Protein AF-A0A2T0SKN4-F1 (afdb_monomer_lite)

Structure (mmCIF, N/CA/C/O backbone):
data_AF-A0A2T0SKN4-F1
#
_entry.id   AF-A0A2T0SKN4-F1
#
loop_
_atom_site.group_PDB
_atom_site.id
_atom_site.type_symbol
_atom_site.label_atom_id
_atom_site.label_alt_id
_atom_site.label_comp_id
_atom_site.label_asym_id
_atom_site.label_entity_id
_atom_site.label_seq_id
_atom_site.pdbx_PDB_ins_code
_atom_site.Cartn_x
_atom_site.Cartn_y
_atom_site.Cartn_z
_atom_site.occupancy
_atom_site.B_iso_or_equiv
_atom_site.auth_seq_id
_atom_site.auth_comp_id
_atom_site.auth_asym_id
_atom_site.auth_atom_id
_atom_site.pdbx_PDB_model_num
ATOM 1 N N . MET A 1 1 ? 46.584 31.713 -10.812 1.00 46.12 1 MET A N 1
ATOM 2 C CA . MET A 1 1 ? 45.304 31.469 -11.514 1.00 46.12 1 MET A CA 1
ATOM 3 C C . MET A 1 1 ? 45.625 30.856 -12.867 1.00 46.12 1 MET A C 1
ATOM 5 O O . MET A 1 1 ? 45.974 31.578 -13.793 1.00 46.12 1 MET A O 1
ATOM 9 N N . THR A 1 2 ? 45.645 29.528 -12.953 1.00 47.66 2 THR A N 1
ATOM 10 C CA . THR A 1 2 ? 46.097 28.808 -14.153 1.00 47.66 2 THR A CA 1
ATOM 11 C C . THR A 1 2 ? 44.946 28.735 -15.155 1.00 47.66 2 THR A C 1
ATOM 13 O O . THR A 1 2 ? 43.885 28.210 -14.828 1.00 47.66 2 THR A O 1
ATOM 16 N N . ARG A 1 3 ? 45.121 29.310 -16.353 1.00 55.97 3 ARG A N 1
ATOM 17 C CA . ARG A 1 3 ? 44.140 29.203 -17.445 1.00 55.97 3 ARG A CA 1
ATOM 18 C C . ARG A 1 3 ? 44.198 27.784 -18.015 1.00 55.97 3 ARG A C 1
ATOM 20 O O . ARG A 1 3 ? 45.275 27.343 -18.404 1.00 55.97 3 ARG A O 1
ATOM 27 N N . LEU A 1 4 ? 43.054 27.101 -18.050 1.00 56.31 4 LEU A N 1
ATOM 28 C CA . LEU A 1 4 ? 42.914 25.770 -18.648 1.00 56.31 4 LEU A CA 1
ATOM 29 C C . LEU A 1 4 ? 43.239 25.818 -20.146 1.00 56.31 4 LEU A C 1
ATOM 31 O O . LEU A 1 4 ? 42.892 26.781 -20.839 1.00 56.31 4 LEU A O 1
ATOM 35 N N . SER A 1 5 ? 43.916 24.783 -20.643 1.00 64.56 5 SER A N 1
ATOM 36 C CA . SER A 1 5 ? 44.304 24.686 -22.048 1.00 64.56 5 SER A CA 1
ATOM 37 C C . SER A 1 5 ? 43.081 24.491 -22.967 1.00 64.56 5 SER A C 1
ATOM 39 O O . SER A 1 5 ? 42.038 23.991 -22.534 1.00 64.56 5 SER A O 1
ATOM 41 N N . PRO A 1 6 ? 43.178 24.834 -24.267 1.00 62.91 6 PRO A N 1
ATOM 42 C CA . PRO A 1 6 ? 42.085 24.635 -25.228 1.00 62.91 6 PRO A CA 1
ATOM 43 C C . PRO A 1 6 ? 41.582 23.182 -25.304 1.00 62.91 6 PRO A C 1
ATOM 45 O O . PRO A 1 6 ? 40.395 22.940 -25.520 1.00 62.91 6 PRO A O 1
ATOM 48 N N . THR A 1 7 ? 42.471 22.211 -25.082 1.00 61.41 7 THR A N 1
ATOM 49 C CA . THR A 1 7 ? 42.153 20.775 -25.068 1.00 61.41 7 THR A CA 1
ATOM 50 C C . THR A 1 7 ? 41.359 20.373 -23.824 1.00 61.41 7 THR A C 1
ATOM 52 O O . THR A 1 7 ? 40.437 19.563 -23.918 1.00 61.41 7 THR A O 1
ATOM 55 N N . GLU A 1 8 ? 41.669 20.963 -22.668 1.00 56.84 8 GLU A N 1
ATOM 56 C CA . GLU A 1 8 ? 40.928 20.744 -21.420 1.00 56.84 8 GLU A CA 1
ATOM 57 C C . GLU A 1 8 ? 39.534 21.373 -21.480 1.00 56.84 8 GLU A C 1
ATOM 59 O O . GLU A 1 8 ? 38.568 20.721 -21.099 1.00 56.84 8 GLU A O 1
ATOM 64 N N . ASN A 1 9 ? 39.395 22.566 -22.071 1.00 55.53 9 ASN A N 1
ATOM 65 C CA . ASN A 1 9 ? 38.083 23.175 -22.326 1.00 55.53 9 ASN A CA 1
ATOM 66 C C . ASN A 1 9 ? 37.218 22.328 -23.270 1.00 55.53 9 ASN A C 1
ATOM 68 O O . ASN A 1 9 ? 36.009 22.224 -23.077 1.00 55.53 9 ASN A O 1
ATOM 72 N N . ARG A 1 10 ? 37.823 21.680 -24.274 1.00 57.50 10 ARG A N 1
ATOM 73 C CA . ARG A 1 10 ? 37.095 20.789 -25.188 1.00 57.50 10 ARG A CA 1
ATOM 74 C C . ARG A 1 10 ? 36.632 19.511 -24.488 1.00 57.50 10 ARG A C 1
ATOM 76 O O . ARG A 1 10 ? 35.487 19.121 -24.680 1.00 57.50 10 ARG A O 1
ATOM 83 N N . LYS A 1 11 ? 37.474 18.904 -23.641 1.00 56.69 11 LYS A N 1
ATOM 84 C CA . LYS A 1 11 ? 37.081 17.750 -22.813 1.00 56.69 11 LYS A CA 1
ATOM 85 C C . LYS A 1 11 ? 35.996 18.115 -21.801 1.00 56.69 11 LYS A C 1
ATOM 87 O O . LYS A 1 11 ? 35.035 17.368 -21.685 1.00 56.69 11 LYS A O 1
ATOM 92 N N . LEU A 1 12 ? 36.108 19.260 -21.123 1.00 56.59 12 LEU A N 1
ATOM 93 C CA . LEU A 1 12 ? 35.103 19.730 -20.165 1.00 56.59 12 LEU A CA 1
ATOM 94 C C . LEU A 1 12 ? 33.757 19.999 -20.854 1.00 56.59 12 LEU A C 1
ATOM 96 O O . LEU A 1 12 ? 32.719 19.594 -20.345 1.00 56.59 12 LEU A O 1
ATOM 100 N N . ASN A 1 13 ? 33.775 20.588 -22.056 1.00 57.16 13 ASN A N 1
ATOM 101 C CA . ASN A 1 13 ? 32.568 20.772 -22.860 1.00 57.16 13 ASN A CA 1
ATOM 102 C C . ASN A 1 13 ? 31.959 19.443 -23.305 1.00 57.16 13 ASN A C 1
ATOM 104 O O . ASN A 1 13 ? 30.753 19.299 -23.194 1.00 57.16 13 ASN A O 1
ATOM 108 N N . THR A 1 14 ? 32.754 18.463 -23.747 1.00 54.44 14 THR A N 1
ATOM 109 C CA . THR A 1 14 ? 32.241 17.129 -24.102 1.00 54.44 14 THR A CA 1
ATOM 110 C C . THR A 1 14 ? 31.673 16.391 -22.890 1.00 54.44 14 THR A C 1
ATOM 112 O O . THR A 1 14 ? 30.636 15.757 -23.026 1.00 54.44 14 THR A O 1
ATOM 115 N N . VAL A 1 15 ? 32.294 16.501 -21.710 1.00 54.75 15 VAL A N 1
ATOM 116 C CA . VAL A 1 15 ? 31.781 15.911 -20.459 1.00 54.75 15 VAL A CA 1
ATOM 117 C C . VAL A 1 15 ? 30.476 16.585 -20.028 1.00 54.75 15 VAL A C 1
ATOM 119 O O . VAL A 1 15 ? 29.528 15.884 -19.700 1.00 54.75 15 VAL A O 1
ATOM 122 N N . ASN A 1 16 ? 30.381 17.916 -20.112 1.00 50.56 16 ASN A N 1
ATOM 123 C CA . ASN A 1 16 ? 29.139 18.648 -19.840 1.00 50.56 16 ASN A CA 1
ATOM 124 C C . ASN A 1 16 ? 28.044 18.338 -20.877 1.00 50.56 16 ASN A C 1
ATOM 126 O O . ASN A 1 16 ? 26.873 18.259 -20.522 1.00 50.56 16 ASN A O 1
ATOM 130 N N . GLN A 1 17 ? 28.413 18.104 -22.141 1.00 53.38 17 GLN A N 1
ATOM 131 C CA . GLN A 1 17 ? 27.488 17.644 -23.180 1.00 53.38 17 GLN A CA 1
ATOM 132 C C . GLN A 1 17 ? 27.013 16.209 -22.915 1.00 53.38 17 GLN A C 1
ATOM 134 O O . GLN A 1 17 ? 25.833 15.937 -23.079 1.00 53.38 17 GLN A O 1
ATOM 139 N N . LEU A 1 18 ? 27.894 15.310 -22.457 1.00 48.25 18 LEU A N 1
ATOM 140 C CA . LEU A 1 18 ? 27.533 13.945 -22.053 1.00 48.25 18 LEU A CA 1
ATOM 141 C C . LEU A 1 18 ? 26.625 13.942 -20.811 1.00 48.25 18 LEU A C 1
ATOM 143 O O . LEU A 1 18 ? 25.665 13.182 -20.769 1.00 48.25 18 LEU A O 1
ATOM 147 N N . LEU A 1 19 ? 26.877 14.833 -19.841 1.00 47.09 19 LEU A N 1
ATOM 148 C CA . LEU A 1 19 ? 26.008 15.028 -18.673 1.00 47.09 19 LEU A CA 1
ATOM 149 C C . LEU A 1 19 ? 24.605 15.512 -19.073 1.00 47.09 19 LEU A C 1
ATOM 151 O O . LEU A 1 19 ? 23.631 15.112 -18.449 1.00 47.09 19 LEU A O 1
ATOM 155 N N . MET A 1 20 ? 24.487 16.324 -20.130 1.00 42.00 20 MET A N 1
ATOM 156 C CA . MET A 1 20 ? 23.187 16.753 -20.667 1.00 42.00 20 MET A CA 1
ATOM 157 C C . MET A 1 20 ? 22.498 15.696 -21.545 1.00 42.00 20 MET A C 1
ATOM 159 O O . MET A 1 20 ? 21.297 15.798 -21.775 1.00 42.00 20 MET A O 1
ATOM 163 N N . ILE A 1 21 ? 23.223 14.675 -22.015 1.00 46.25 21 ILE A N 1
ATOM 164 C CA . ILE A 1 21 ? 22.663 13.557 -22.795 1.00 46.25 21 ILE A CA 1
ATOM 165 C C . ILE A 1 21 ? 22.159 12.426 -21.877 1.00 46.25 21 ILE A C 1
ATOM 167 O O . ILE A 1 21 ? 21.250 11.693 -22.258 1.00 46.25 21 ILE A O 1
ATOM 171 N N . ASN A 1 22 ? 22.639 12.336 -20.633 1.00 41.12 22 ASN A N 1
ATOM 172 C CA . ASN A 1 22 ? 22.174 11.333 -19.666 1.00 41.12 22 ASN A CA 1
ATOM 173 C C . ASN A 1 22 ? 20.823 11.650 -18.997 1.00 41.12 22 ASN A C 1
ATOM 175 O O . ASN A 1 22 ? 20.387 10.894 -18.139 1.00 41.12 22 ASN A O 1
ATOM 179 N N . HIS A 1 23 ? 20.110 12.698 -19.419 1.00 45.34 23 HIS A N 1
ATOM 180 C CA . HIS A 1 23 ? 18.703 12.897 -19.037 1.00 45.34 23 HIS A CA 1
ATOM 181 C C . HIS A 1 23 ? 17.712 12.125 -19.927 1.00 45.34 23 HIS A C 1
ATOM 183 O O . HIS A 1 23 ? 16.513 12.372 -19.877 1.00 45.34 23 HIS A O 1
ATOM 189 N N . SER A 1 24 ? 18.200 11.203 -20.760 1.00 48.91 24 SER A N 1
ATOM 190 C CA . SER A 1 24 ? 17.368 10.366 -21.633 1.00 48.91 24 SER A CA 1
ATOM 191 C C . SER A 1 24 ? 17.515 8.879 -21.311 1.00 48.91 24 SER A C 1
ATOM 193 O O . SER A 1 24 ? 17.663 8.080 -22.226 1.00 48.91 24 SER A O 1
ATOM 195 N N . ASN A 1 25 ? 17.489 8.511 -20.028 1.00 40.47 25 ASN A N 1
ATOM 196 C CA . ASN A 1 25 ? 17.270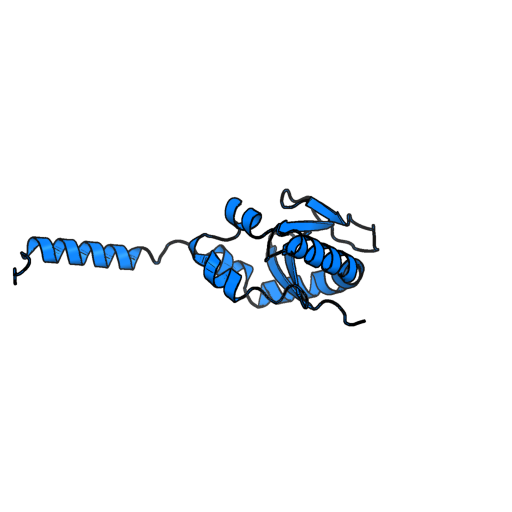 7.130 -19.602 1.00 40.47 25 ASN A CA 1
ATOM 197 C C . ASN A 1 25 ? 16.031 7.077 -18.699 1.00 40.47 25 ASN A C 1
ATOM 199 O O . ASN A 1 25 ? 16.081 7.364 -17.512 1.00 40.47 25 ASN A O 1
ATOM 203 N N . GLU A 1 26 ? 14.907 6.777 -19.345 1.00 43.97 26 GLU A N 1
ATOM 204 C CA . GLU A 1 26 ? 13.856 5.883 -18.856 1.00 43.97 26 GLU A CA 1
ATOM 205 C C . GLU A 1 26 ? 13.344 6.074 -17.419 1.00 43.97 26 GLU A C 1
ATOM 207 O O . GLU A 1 26 ? 13.421 5.172 -16.594 1.00 43.97 26 GLU A O 1
ATOM 212 N N . ASN A 1 27 ? 12.636 7.178 -17.168 1.00 34.31 27 ASN A N 1
ATOM 213 C CA . ASN A 1 27 ? 11.612 7.210 -16.112 1.00 34.31 27 ASN A CA 1
ATOM 214 C C . ASN A 1 27 ? 10.235 6.730 -16.634 1.00 34.31 27 ASN A C 1
ATOM 216 O O . ASN A 1 27 ? 9.182 7.201 -16.211 1.00 34.31 27 ASN A O 1
ATOM 220 N N . VAL A 1 28 ? 10.245 5.794 -17.593 1.00 34.56 28 VAL A N 1
ATOM 221 C CA . VAL A 1 28 ? 9.061 5.348 -18.359 1.00 34.56 28 VAL A CA 1
ATOM 222 C C . VAL A 1 28 ? 8.020 4.670 -17.462 1.00 34.56 28 VAL A C 1
ATOM 224 O O . VAL A 1 28 ? 6.827 4.746 -17.733 1.00 34.56 28 VAL A O 1
ATOM 227 N N . LEU A 1 29 ? 8.429 4.070 -16.341 1.00 40.00 29 LEU A N 1
ATOM 228 C CA . LEU A 1 29 ? 7.490 3.375 -15.457 1.00 40.00 29 LEU A CA 1
ATOM 229 C C . LEU A 1 29 ? 6.654 4.314 -14.579 1.00 40.00 29 LEU A C 1
ATOM 231 O O . LEU A 1 29 ? 5.539 3.945 -14.228 1.00 40.00 29 LEU A O 1
ATOM 235 N N . LEU A 1 30 ? 7.141 5.509 -14.231 1.00 44.97 30 LEU A N 1
ATOM 236 C CA . LEU A 1 30 ? 6.392 6.428 -13.364 1.00 44.97 30 LEU A CA 1
ATOM 237 C C . LEU A 1 30 ? 5.490 7.387 -14.134 1.00 44.97 30 LEU A C 1
ATOM 239 O O . LEU A 1 30 ? 4.442 7.752 -13.608 1.00 44.97 30 LEU A O 1
ATOM 243 N N . ASP A 1 31 ? 5.840 7.738 -15.371 1.00 42.50 31 ASP A N 1
ATOM 244 C CA . ASP A 1 31 ? 4.981 8.588 -16.203 1.00 42.50 31 ASP A CA 1
ATOM 245 C C . ASP A 1 31 ? 3.813 7.799 -16.827 1.00 42.50 31 ASP A C 1
ATOM 247 O O . ASP A 1 31 ? 2.685 8.299 -16.843 1.00 42.50 31 ASP A O 1
ATOM 251 N N . ASP A 1 32 ? 4.022 6.543 -17.247 1.00 46.03 32 ASP A N 1
ATOM 252 C CA . ASP A 1 32 ? 2.955 5.740 -17.869 1.00 46.03 32 ASP A CA 1
ATOM 253 C C . ASP A 1 32 ? 2.009 5.103 -16.830 1.00 46.03 32 ASP A C 1
ATOM 255 O O . ASP A 1 32 ? 0.783 5.143 -16.992 1.00 46.03 32 ASP A O 1
ATOM 259 N N . ALA A 1 33 ? 2.545 4.567 -15.721 1.00 49.56 33 ALA A N 1
ATOM 260 C CA . ALA A 1 33 ? 1.743 3.933 -14.661 1.00 49.56 33 ALA A CA 1
ATOM 261 C C . ALA A 1 33 ? 0.922 4.935 -13.835 1.00 49.56 33 ALA A C 1
ATOM 263 O O . ALA A 1 33 ? -0.012 4.544 -13.134 1.00 49.56 33 ALA A O 1
ATOM 264 N N . ASN A 1 34 ? 1.271 6.221 -13.912 1.00 59.22 34 ASN A N 1
ATOM 265 C CA . ASN A 1 34 ? 0.636 7.289 -13.152 1.00 59.22 34 ASN A CA 1
ATOM 266 C C . ASN A 1 34 ? -0.143 8.264 -14.047 1.00 59.22 34 ASN A C 1
ATOM 268 O O . ASN A 1 34 ? -0.499 9.358 -13.594 1.00 59.22 34 ASN A O 1
ATOM 272 N N . SER A 1 35 ? -0.439 7.887 -15.300 1.00 67.44 35 SER A N 1
ATOM 273 C CA . SER A 1 35 ? -1.350 8.681 -16.122 1.00 67.44 35 SER A CA 1
ATOM 274 C C . SER A 1 35 ? -2.678 8.856 -15.375 1.00 67.44 35 SER A C 1
ATOM 276 O O . SER A 1 35 ? -3.202 7.930 -14.744 1.00 67.44 35 SER A O 1
ATOM 278 N N . TYR A 1 36 ? -3.206 10.081 -15.389 1.00 72.38 36 TYR A N 1
ATOM 279 C CA . TYR A 1 36 ? -4.419 10.439 -14.647 1.00 72.38 36 TYR A CA 1
ATOM 280 C C . TYR A 1 36 ? -5.582 9.477 -14.941 1.00 72.38 36 TYR A C 1
ATOM 282 O O . TYR A 1 36 ? -6.343 9.126 -14.037 1.00 72.38 36 TYR A O 1
ATOM 290 N N . ASP A 1 37 ? -5.675 9.008 -16.186 1.00 76.06 37 ASP A N 1
ATOM 291 C CA . ASP A 1 37 ? -6.717 8.092 -16.636 1.00 76.06 37 ASP A CA 1
ATOM 292 C C . ASP A 1 37 ? -6.537 6.674 -16.073 1.00 76.06 37 ASP A C 1
ATOM 294 O O . ASP A 1 37 ? -7.501 6.123 -15.536 1.00 76.06 37 ASP A O 1
ATOM 298 N N . VAL A 1 38 ? -5.317 6.117 -16.085 1.00 74.25 38 VAL A N 1
ATOM 299 C CA . VAL A 1 38 ? -5.029 4.787 -15.507 1.00 74.25 38 VAL A CA 1
ATOM 300 C C . VAL A 1 38 ? -5.281 4.787 -14.001 1.00 74.25 38 VAL A C 1
ATOM 302 O O . VAL A 1 38 ? -5.942 3.891 -13.478 1.00 74.25 38 VAL A O 1
ATOM 305 N N . ASN A 1 39 ? -4.847 5.830 -13.292 1.00 78.69 39 ASN A N 1
ATOM 306 C CA . ASN A 1 39 ? -5.108 5.951 -11.858 1.00 78.69 39 ASN A CA 1
ATOM 307 C C . ASN A 1 39 ? -6.599 6.032 -11.536 1.00 78.69 39 ASN A C 1
ATOM 309 O O . ASN A 1 39 ? -7.071 5.420 -10.576 1.00 78.69 39 ASN A O 1
ATOM 313 N N . LYS A 1 40 ? -7.358 6.782 -12.336 1.00 83.81 40 LYS A N 1
ATOM 314 C CA . LYS A 1 40 ? -8.805 6.905 -12.166 1.00 83.81 40 LYS A CA 1
ATOM 315 C C . LYS A 1 40 ? -9.521 5.581 -12.439 1.00 83.81 40 LYS A C 1
ATOM 317 O O . LYS A 1 40 ? -10.458 5.244 -11.714 1.00 83.81 40 LYS A O 1
ATOM 322 N N . GLU A 1 41 ? -9.073 4.830 -13.441 1.00 85.88 41 GLU A N 1
ATOM 323 C CA . GLU A 1 41 ? -9.586 3.496 -13.750 1.00 85.88 41 GLU A CA 1
ATOM 324 C C . GLU A 1 41 ? -9.298 2.506 -12.613 1.00 85.88 41 GLU A C 1
ATOM 326 O O . GLU A 1 41 ? -10.230 1.902 -12.074 1.00 85.88 41 GLU A O 1
ATOM 331 N N . LEU A 1 42 ? -8.037 2.403 -12.178 1.00 87.75 42 LEU A N 1
ATOM 332 C CA . LEU A 1 42 ? -7.639 1.535 -11.067 1.00 87.75 42 LEU A CA 1
ATOM 333 C C . LEU A 1 42 ? -8.400 1.891 -9.785 1.00 87.75 42 LEU A C 1
ATOM 335 O O . LEU A 1 42 ? -8.861 0.987 -9.085 1.00 87.75 42 LEU A O 1
ATOM 339 N N . MET A 1 43 ? -8.616 3.186 -9.516 1.00 87.62 43 MET A N 1
ATOM 340 C CA . MET A 1 43 ? -9.460 3.637 -8.409 1.00 87.62 43 MET A CA 1
ATOM 341 C C . MET A 1 43 ? -10.879 3.126 -8.469 1.00 87.62 43 MET A C 1
ATOM 343 O O . MET A 1 43 ? -11.340 2.508 -7.508 1.00 87.62 43 MET A O 1
ATOM 347 N N . GLY A 1 44 ? -11.566 3.342 -9.588 1.00 86.62 44 GLY A N 1
ATOM 348 C CA . GLY A 1 44 ? -12.942 2.877 -9.733 1.00 86.62 44 GLY A CA 1
ATOM 349 C C . GLY A 1 44 ? -13.068 1.370 -9.493 1.00 86.62 44 GLY A C 1
ATOM 350 O O . GLY A 1 44 ? -14.032 0.915 -8.877 1.00 86.62 44 GLY A O 1
ATOM 351 N N . ILE A 1 45 ? -12.066 0.604 -9.927 1.00 86.94 45 ILE A N 1
ATOM 352 C CA . ILE A 1 45 ? -12.046 -0.852 -9.808 1.00 86.94 45 ILE A CA 1
ATOM 353 C C . ILE A 1 45 ? -11.832 -1.317 -8.360 1.00 86.94 45 ILE A C 1
ATOM 355 O O . ILE A 1 45 ? -12.498 -2.263 -7.929 1.00 86.94 45 ILE A O 1
ATOM 359 N N . ILE A 1 46 ? -10.908 -0.699 -7.616 1.00 93.19 46 ILE A N 1
ATOM 360 C CA . ILE A 1 46 ? -10.472 -1.227 -6.315 1.00 93.19 46 ILE A CA 1
ATOM 361 C C . ILE A 1 46 ? -11.202 -0.613 -5.113 1.00 93.19 46 ILE A C 1
ATOM 363 O O . ILE A 1 46 ? -11.324 -1.275 -4.085 1.00 93.19 46 ILE A O 1
ATOM 367 N N . SER A 1 47 ? -11.721 0.619 -5.209 1.00 91.25 47 SER A N 1
ATOM 368 C CA . SER A 1 47 ? -12.261 1.334 -4.039 1.00 91.25 47 SER A CA 1
ATOM 369 C C . SER A 1 47 ? -13.420 0.611 -3.351 1.00 91.25 47 SER A C 1
ATOM 371 O O . SER A 1 47 ? -13.497 0.628 -2.128 1.00 91.25 47 SER A O 1
ATOM 373 N N . SER A 1 48 ? -14.301 -0.050 -4.109 1.00 91.12 48 SER A N 1
ATOM 374 C CA . SER A 1 48 ? -15.419 -0.810 -3.523 1.00 91.12 48 SER A CA 1
ATOM 375 C C . SER A 1 48 ? -14.968 -2.062 -2.767 1.00 91.12 48 SER A C 1
ATOM 377 O O . SER A 1 48 ? -15.584 -2.428 -1.773 1.00 91.12 48 SER A O 1
ATOM 379 N N . ASP A 1 49 ? -13.884 -2.696 -3.216 1.00 95.19 49 ASP A N 1
ATOM 380 C CA . ASP A 1 49 ? -13.325 -3.887 -2.577 1.00 95.19 49 ASP A CA 1
ATOM 381 C C . ASP A 1 49 ? -12.534 -3.525 -1.319 1.00 95.19 49 ASP A C 1
ATOM 383 O O . ASP A 1 49 ? -12.617 -4.208 -0.302 1.00 95.19 49 ASP A O 1
ATOM 387 N N . PHE A 1 50 ? -11.827 -2.391 -1.378 1.00 96.56 50 PHE A N 1
ATOM 388 C CA . PHE A 1 50 ? -11.000 -1.882 -0.291 1.00 96.56 50 PHE A CA 1
ATOM 389 C C . PHE A 1 50 ? -11.782 -1.671 1.009 1.00 96.56 50 PHE A C 1
ATOM 391 O O . PHE A 1 50 ? -11.241 -1.936 2.078 1.00 96.56 50 PHE A O 1
ATOM 398 N N . VAL A 1 51 ? -13.052 -1.254 0.940 1.00 95.50 51 VAL A N 1
ATOM 399 C CA . VAL A 1 51 ? -13.897 -1.046 2.133 1.00 95.50 51 VAL A CA 1
ATOM 400 C C . VAL A 1 51 ? -13.975 -2.304 3.001 1.00 95.50 51 VAL A C 1
ATOM 402 O O . VAL A 1 51 ? -13.986 -2.196 4.221 1.00 95.50 51 VAL A O 1
ATOM 405 N N . ASN A 1 52 ? -13.954 -3.493 2.393 1.00 96.69 52 ASN A N 1
ATOM 406 C CA . ASN A 1 52 ? -14.044 -4.759 3.121 1.00 96.69 52 ASN A CA 1
ATOM 407 C C . ASN A 1 52 ? -12.775 -5.095 3.920 1.00 96.69 52 ASN A C 1
ATOM 409 O O . ASN A 1 52 ? -12.828 -5.893 4.850 1.00 96.69 52 ASN A O 1
ATOM 413 N N . VAL A 1 53 ? -11.630 -4.520 3.541 1.00 97.94 53 VAL A N 1
ATOM 414 C CA . VAL A 1 53 ? -10.308 -4.872 4.086 1.00 97.94 53 VAL A CA 1
ATOM 415 C C . VAL A 1 53 ? -9.605 -3.711 4.785 1.00 97.94 53 VAL A C 1
ATOM 417 O O . VAL A 1 53 ? -8.540 -3.903 5.374 1.00 97.94 53 VAL A O 1
ATOM 420 N N . ALA A 1 54 ? -10.169 -2.504 4.707 1.00 97.88 54 ALA A N 1
ATOM 421 C CA . ALA A 1 54 ? -9.511 -1.263 5.095 1.00 97.88 54 ALA A CA 1
ATOM 422 C C . ALA A 1 54 ? -8.961 -1.301 6.527 1.00 97.88 54 ALA A C 1
ATOM 424 O O . ALA A 1 54 ? -7.802 -0.942 6.733 1.00 97.88 54 ALA A O 1
ATOM 425 N N . ASP A 1 55 ? -9.736 -1.806 7.488 1.00 97.31 55 ASP A N 1
ATOM 426 C CA . ASP A 1 55 ? -9.335 -1.871 8.899 1.00 97.31 55 ASP A CA 1
ATOM 427 C C . ASP A 1 55 ? -8.132 -2.791 9.116 1.00 97.31 55 ASP A C 1
ATOM 429 O O . ASP A 1 55 ? -7.174 -2.440 9.809 1.00 97.31 55 ASP A O 1
ATOM 433 N N . THR A 1 56 ? -8.134 -3.959 8.471 1.00 98.12 56 THR A N 1
ATOM 434 C CA . THR A 1 56 ? -7.017 -4.907 8.543 1.00 98.12 56 THR A CA 1
ATOM 435 C C . THR A 1 56 ? -5.760 -4.332 7.902 1.00 98.12 56 THR A C 1
ATOM 437 O O . T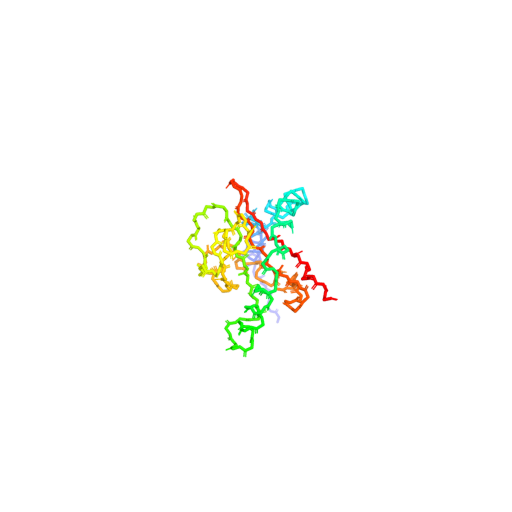HR A 1 56 ? -4.668 -4.476 8.456 1.00 98.12 56 THR A O 1
ATOM 440 N N . LEU A 1 57 ? -5.893 -3.632 6.771 1.00 98.38 57 LEU A N 1
ATOM 441 C CA . LEU A 1 57 ? -4.763 -2.950 6.141 1.00 98.38 57 LEU A CA 1
ATOM 442 C C . LEU A 1 57 ? -4.238 -1.804 7.015 1.00 98.38 57 LEU A C 1
ATOM 444 O O . LEU A 1 57 ? -3.023 -1.660 7.153 1.00 98.38 57 LEU A O 1
ATOM 448 N N . LYS A 1 58 ? -5.119 -1.036 7.665 1.00 98.38 58 LYS A N 1
ATOM 449 C CA . LYS A 1 58 ? -4.742 0.046 8.587 1.00 98.38 58 LYS A CA 1
ATOM 450 C C . LYS A 1 58 ? -3.950 -0.484 9.779 1.00 98.38 58 LYS A C 1
ATOM 452 O O . LYS A 1 58 ? -2.879 0.044 10.082 1.00 98.38 58 LYS A O 1
ATOM 457 N N . GLU A 1 59 ? -4.414 -1.565 10.401 1.00 98.19 59 GLU A N 1
ATOM 458 C CA . GLU A 1 59 ? -3.707 -2.201 11.516 1.00 98.19 59 GLU A CA 1
ATOM 459 C C . GLU A 1 59 ? -2.363 -2.792 11.069 1.00 98.19 59 GLU A C 1
ATOM 461 O O . GLU A 1 59 ? -1.339 -2.574 11.719 1.00 98.19 59 GLU A O 1
ATOM 466 N N . ALA A 1 60 ? -2.313 -3.479 9.923 1.00 98.44 60 ALA A N 1
ATOM 467 C CA . ALA A 1 60 ? -1.056 -3.988 9.374 1.00 98.44 60 ALA A CA 1
ATOM 468 C C . ALA A 1 60 ? -0.055 -2.850 9.107 1.00 98.44 60 ALA A C 1
ATOM 470 O O . ALA A 1 60 ? 1.119 -2.950 9.468 1.00 98.44 60 ALA A O 1
ATOM 471 N N . SER A 1 61 ? -0.535 -1.741 8.541 1.00 98.44 61 SER A N 1
ATOM 472 C CA . SER A 1 61 ? 0.236 -0.525 8.275 1.00 98.44 61 SER A CA 1
ATOM 473 C C . SER A 1 61 ? 0.832 0.046 9.567 1.00 98.44 61 SER A C 1
ATOM 475 O O . SER A 1 61 ? 2.035 0.314 9.640 1.00 98.44 61 SER A O 1
ATOM 477 N N . TYR A 1 62 ? 0.013 0.154 10.617 1.00 98.19 62 TYR A N 1
ATOM 478 C CA . TYR A 1 62 ? 0.442 0.581 11.946 1.00 98.19 62 TYR A CA 1
ATOM 479 C C . TYR A 1 62 ? 1.516 -0.347 12.534 1.00 98.19 62 TYR A C 1
ATOM 481 O O . TYR A 1 62 ? 2.543 0.130 13.020 1.00 98.19 62 TYR A O 1
ATOM 489 N N . GLN A 1 63 ? 1.331 -1.668 12.457 1.00 98.44 63 GLN A N 1
ATOM 490 C CA . GLN A 1 63 ? 2.291 -2.641 12.990 1.00 98.44 63 GLN A CA 1
ATOM 491 C C . GLN A 1 63 ? 3.631 -2.620 12.246 1.00 98.44 63 GLN A C 1
ATOM 493 O O . GLN A 1 63 ? 4.675 -2.710 12.895 1.00 98.44 63 GLN A O 1
ATOM 498 N N . ILE A 1 64 ? 3.617 -2.476 10.916 1.00 98.31 64 ILE A N 1
ATOM 499 C CA . ILE A 1 64 ? 4.828 -2.355 10.090 1.00 98.31 64 ILE A CA 1
ATOM 500 C C . ILE A 1 64 ? 5.675 -1.165 10.555 1.00 98.31 64 ILE A C 1
ATOM 502 O O . ILE A 1 64 ? 6.863 -1.337 10.847 1.00 98.31 64 ILE A O 1
ATOM 506 N N . ARG A 1 65 ? 5.050 0.011 10.706 1.00 98.06 65 ARG A N 1
ATOM 507 C CA . ARG A 1 65 ? 5.732 1.229 11.170 1.00 98.06 65 ARG A CA 1
ATOM 508 C C . ARG A 1 65 ? 6.193 1.108 12.616 1.00 98.06 65 ARG A C 1
ATOM 510 O O . ARG A 1 65 ? 7.360 1.326 12.925 1.00 98.06 65 ARG A O 1
ATOM 517 N N . LYS A 1 66 ? 5.299 0.693 13.518 1.00 97.81 66 LYS A N 1
ATOM 518 C CA . LYS A 1 66 ? 5.579 0.601 14.960 1.00 97.81 66 LYS A CA 1
ATOM 519 C C . LYS A 1 66 ? 6.738 -0.337 15.286 1.00 97.81 66 LYS A C 1
ATOM 521 O O . LYS A 1 66 ? 7.472 -0.092 16.239 1.00 97.81 66 LYS A O 1
ATOM 526 N N . ARG A 1 67 ? 6.885 -1.427 14.530 1.00 97.38 67 ARG A N 1
ATOM 527 C CA . ARG A 1 67 ? 7.971 -2.404 14.710 1.00 97.38 67 ARG A CA 1
ATOM 528 C C . ARG A 1 67 ? 9.263 -2.006 13.992 1.00 97.38 67 ARG A C 1
ATOM 530 O O . ARG A 1 67 ? 10.249 -2.722 14.124 1.00 97.38 67 ARG A O 1
ATOM 537 N N . GLY A 1 68 ? 9.266 -0.885 13.266 1.00 96.12 68 GLY A N 1
ATOM 538 C CA . GLY A 1 68 ? 10.433 -0.372 12.554 1.00 96.12 68 GLY A CA 1
ATOM 539 C C . GLY A 1 68 ? 10.796 -1.168 11.301 1.00 96.12 68 GLY A C 1
ATOM 540 O O . GLY A 1 68 ? 11.954 -1.145 10.899 1.00 96.12 68 GLY A O 1
ATOM 541 N N . PHE A 1 69 ? 9.844 -1.893 10.698 1.00 95.31 69 PHE A N 1
ATOM 542 C CA . PHE A 1 69 ? 10.101 -2.614 9.447 1.00 95.31 69 PHE A CA 1
ATOM 543 C C . PHE A 1 69 ? 10.175 -1.666 8.248 1.00 95.31 69 PHE A C 1
ATOM 545 O O . PHE A 1 69 ? 10.997 -1.865 7.362 1.00 95.31 69 PHE A O 1
ATOM 552 N N . SER A 1 70 ? 9.313 -0.650 8.209 1.00 96.94 70 SER A N 1
ATOM 553 C CA . SER A 1 70 ? 9.359 0.430 7.221 1.00 96.94 70 SER A CA 1
ATOM 554 C C . SER A 1 70 ? 8.430 1.563 7.642 1.00 96.94 70 SER A C 1
ATOM 556 O O . SER A 1 70 ? 7.363 1.303 8.199 1.00 96.94 70 SER A O 1
ATOM 558 N N . ASP A 1 71 ? 8.778 2.799 7.294 1.00 97.12 71 ASP A N 1
ATOM 559 C CA . ASP A 1 71 ? 7.859 3.943 7.367 1.00 97.12 71 ASP A CA 1
ATOM 560 C C . ASP A 1 71 ? 6.866 3.974 6.191 1.00 97.12 71 ASP A C 1
ATOM 562 O O . ASP A 1 71 ? 5.856 4.678 6.237 1.00 97.12 71 ASP A O 1
ATOM 566 N N . PHE A 1 72 ? 7.125 3.163 5.158 1.00 98.00 72 PHE A N 1
ATOM 567 C CA . PHE A 1 72 ? 6.448 3.181 3.864 1.00 98.00 72 PHE A CA 1
ATOM 568 C C . PHE A 1 72 ? 5.818 1.810 3.541 1.00 98.00 72 PHE A C 1
ATOM 570 O O . PHE A 1 72 ? 6.302 1.087 2.661 1.00 98.00 72 PHE A O 1
ATOM 577 N N . PRO A 1 73 ? 4.763 1.398 4.268 1.00 98.38 73 PRO A N 1
ATOM 578 C CA . PRO A 1 73 ? 4.022 0.185 3.940 1.00 98.38 73 PRO A CA 1
ATOM 579 C C . PRO A 1 73 ? 3.323 0.330 2.583 1.00 98.38 73 PRO A C 1
ATOM 581 O O . PRO A 1 73 ? 2.696 1.354 2.306 1.00 98.38 73 PRO A O 1
ATOM 584 N N . ILE A 1 74 ? 3.398 -0.719 1.764 1.00 98.56 74 ILE A N 1
ATOM 585 C CA . ILE A 1 74 ? 2.735 -0.810 0.459 1.00 98.56 74 ILE A CA 1
ATOM 586 C C . ILE A 1 74 ? 1.892 -2.083 0.446 1.00 98.56 74 ILE A C 1
ATOM 588 O O . ILE A 1 74 ? 2.382 -3.158 0.789 1.00 98.56 74 ILE A O 1
ATOM 592 N N . PHE A 1 75 ? 0.636 -1.992 0.019 1.00 98.50 75 PHE A N 1
ATOM 593 C CA . PHE A 1 75 ? -0.236 -3.156 -0.112 1.00 98.50 75 PHE A CA 1
ATOM 594 C C . PHE A 1 75 ? -0.484 -3.491 -1.578 1.00 98.50 75 PHE A C 1
ATOM 596 O O . PHE A 1 75 ? -1.015 -2.681 -2.332 1.00 98.50 75 PHE A O 1
ATOM 603 N N . VAL A 1 76 ? -0.123 -4.698 -1.999 1.00 98.12 76 VAL A N 1
ATOM 604 C CA . VAL A 1 76 ? -0.346 -5.148 -3.375 1.00 98.12 76 VAL A CA 1
ATOM 605 C C . VAL A 1 76 ? -1.748 -5.725 -3.490 1.00 98.12 76 VAL A C 1
ATOM 607 O O . VAL A 1 76 ? -2.052 -6.730 -2.846 1.00 98.12 76 VAL A O 1
ATOM 610 N N . ALA A 1 77 ? -2.583 -5.110 -4.323 1.00 97.81 77 ALA A N 1
ATOM 611 C CA . ALA A 1 77 ? -3.922 -5.588 -4.638 1.00 97.81 77 ALA A CA 1
ATOM 612 C C . ALA A 1 77 ? -3.908 -6.282 -6.002 1.00 97.81 77 ALA A C 1
ATOM 614 O O . ALA A 1 77 ? -3.613 -5.662 -7.025 1.00 97.81 77 ALA A O 1
ATOM 615 N N . SER A 1 78 ? -4.239 -7.573 -6.043 1.00 96.31 78 SER A N 1
ATOM 616 C CA . SER A 1 78 ? -4.213 -8.346 -7.293 1.00 96.31 78 SER A CA 1
ATOM 617 C C . SER A 1 78 ? -5.299 -9.423 -7.354 1.00 96.31 78 SER A C 1
ATOM 619 O O . SER A 1 78 ? -5.613 -10.083 -6.366 1.00 96.31 78 SER A O 1
ATOM 621 N N . ARG A 1 79 ? -5.871 -9.642 -8.545 1.00 92.25 79 ARG A N 1
ATOM 622 C CA . ARG A 1 79 ? -6.771 -10.789 -8.813 1.00 92.25 79 ARG A CA 1
ATOM 623 C C . ARG A 1 79 ? -6.030 -12.068 -9.197 1.00 92.25 79 ARG A C 1
ATOM 625 O O . ARG A 1 79 ? -6.626 -13.136 -9.272 1.00 92.25 79 ARG A O 1
ATOM 632 N N . ARG A 1 80 ? -4.744 -11.936 -9.508 1.00 88.69 80 ARG A N 1
ATOM 633 C CA . ARG A 1 80 ? -3.841 -13.015 -9.911 1.00 88.69 80 ARG A CA 1
ATOM 634 C C . ARG A 1 80 ? -2.825 -13.211 -8.805 1.00 88.69 80 ARG A C 1
ATOM 636 O O . ARG A 1 80 ? -2.587 -12.281 -8.041 1.00 88.69 80 ARG A O 1
ATOM 643 N N . ASP A 1 81 ? -2.194 -14.374 -8.759 1.00 86.94 81 ASP A N 1
ATOM 644 C CA . ASP A 1 81 ? -1.029 -14.506 -7.901 1.00 86.94 81 ASP A CA 1
ATOM 645 C C . ASP A 1 81 ? 0.116 -13.637 -8.440 1.00 86.94 81 ASP A C 1
ATOM 647 O O . ASP A 1 81 ? 0.423 -13.671 -9.635 1.00 86.94 81 ASP A O 1
ATOM 651 N N . VAL A 1 82 ? 0.711 -12.835 -7.561 1.00 90.44 82 VAL A N 1
ATOM 652 C CA . VAL A 1 82 ? 1.847 -11.966 -7.873 1.00 90.44 82 VAL A CA 1
ATOM 653 C C . VAL A 1 82 ? 2.952 -12.233 -6.856 1.00 90.44 82 VAL A C 1
ATOM 655 O O . VAL A 1 82 ? 2.682 -12.274 -5.652 1.00 90.44 82 VAL A O 1
ATOM 658 N N . PRO A 1 83 ? 4.208 -12.407 -7.296 1.00 91.12 83 PRO A N 1
ATOM 659 C CA . PRO A 1 83 ? 5.300 -12.790 -6.412 1.00 91.12 83 PRO A CA 1
ATOM 660 C C . PRO A 1 83 ? 5.891 -11.576 -5.676 1.00 91.12 83 PRO A C 1
ATOM 662 O O . PRO A 1 83 ? 7.110 -11.482 -5.581 1.00 91.12 83 PRO A O 1
ATOM 665 N N . ILE A 1 84 ? 5.061 -10.636 -5.206 1.00 93.69 84 ILE A N 1
ATOM 666 C CA . ILE A 1 84 ? 5.462 -9.396 -4.516 1.00 93.69 84 ILE A CA 1
ATOM 667 C C . ILE A 1 84 ? 4.726 -9.327 -3.181 1.00 93.69 84 ILE A C 1
ATOM 669 O O . ILE A 1 84 ? 3.496 -9.425 -3.150 1.00 93.69 84 ILE A O 1
ATOM 673 N N . GLY A 1 85 ? 5.472 -9.148 -2.094 1.00 95.88 85 GLY A N 1
ATOM 674 C CA . GLY A 1 85 ? 4.926 -9.101 -0.747 1.00 95.88 85 GLY A CA 1
ATOM 675 C C . GLY A 1 85 ? 4.379 -10.438 -0.235 1.00 95.88 85 GLY A C 1
ATOM 676 O O . GLY A 1 85 ? 4.292 -11.458 -0.933 1.00 95.88 85 GLY A O 1
ATOM 677 N N . GLN A 1 86 ? 3.965 -10.418 1.026 1.00 96.56 86 GLN A N 1
ATOM 678 C CA . GLN A 1 86 ? 3.395 -11.555 1.738 1.00 96.56 86 GLN A CA 1
ATOM 679 C C . GLN A 1 86 ? 1.867 -11.478 1.738 1.00 96.56 86 GLN A C 1
ATOM 681 O O . GLN A 1 86 ? 1.305 -10.430 2.043 1.00 96.56 86 GLN A O 1
ATOM 686 N N . LEU A 1 87 ? 1.187 -12.586 1.420 1.00 97.31 87 LEU A N 1
ATOM 687 C CA . LEU A 1 87 ? -0.276 -12.651 1.485 1.00 97.31 87 LEU A CA 1
ATOM 688 C C . LEU A 1 87 ? -0.765 -12.294 2.892 1.00 97.31 87 LEU A C 1
ATOM 690 O O . LEU A 1 87 ? -0.345 -12.916 3.867 1.00 97.31 87 LEU A O 1
ATOM 694 N N . LEU A 1 88 ? -1.627 -11.280 2.962 1.00 97.31 88 LEU A N 1
ATOM 695 C CA . LEU A 1 88 ? -2.240 -10.803 4.196 1.00 97.31 88 LEU A CA 1
ATOM 696 C C . LEU A 1 88 ? -3.725 -11.168 4.237 1.00 97.31 88 LEU A C 1
ATOM 698 O O . LEU A 1 88 ? -4.193 -11.628 5.269 1.00 97.31 88 LEU A O 1
ATOM 702 N N . ILE A 1 89 ? -4.433 -10.964 3.121 1.00 98.25 89 ILE A N 1
ATOM 703 C CA . ILE A 1 89 ? -5.857 -11.278 2.973 1.00 98.25 89 ILE A CA 1
ATOM 704 C C . ILE A 1 89 ? -6.050 -11.961 1.621 1.00 98.25 89 ILE A C 1
ATOM 706 O O . ILE A 1 89 ? -5.750 -11.379 0.570 1.00 98.25 89 ILE A O 1
ATOM 710 N N . GLY A 1 90 ? -6.516 -13.205 1.656 1.00 97.31 90 GLY A N 1
ATOM 711 C CA . GLY A 1 90 ? -6.911 -13.969 0.475 1.00 97.31 90 GLY A CA 1
ATOM 712 C C . GLY A 1 90 ? -8.272 -13.540 -0.073 1.00 97.31 90 GLY A C 1
ATOM 713 O O . GLY A 1 90 ? -9.044 -12.863 0.603 1.00 97.31 90 GLY A O 1
ATOM 714 N N . VAL A 1 91 ? -8.586 -13.932 -1.310 1.00 96.56 91 VAL A N 1
ATOM 715 C CA . VAL A 1 91 ? -9.932 -13.739 -1.886 1.00 96.56 91 VAL A CA 1
ATOM 716 C C . VAL A 1 91 ? -11.000 -14.370 -0.981 1.00 96.56 91 VAL A C 1
ATOM 718 O O . VAL A 1 91 ? -10.811 -15.470 -0.470 1.00 96.56 91 VAL A O 1
ATOM 721 N N . ASP A 1 92 ? -12.123 -13.670 -0.825 1.00 96.38 92 ASP A N 1
ATOM 722 C CA . ASP A 1 92 ? -13.315 -14.043 -0.055 1.00 96.38 92 ASP A CA 1
ATOM 723 C C . ASP A 1 92 ? -13.123 -14.200 1.468 1.00 96.38 92 ASP A C 1
ATOM 725 O O . ASP A 1 92 ? -14.075 -14.548 2.166 1.00 96.38 92 ASP A O 1
ATOM 729 N N . GLU A 1 93 ? -11.955 -13.871 2.030 1.00 97.50 93 GLU A N 1
ATOM 730 C CA . GLU A 1 93 ? -11.731 -13.939 3.485 1.00 97.50 93 GLU A CA 1
ATOM 731 C C . GLU A 1 93 ? -12.510 -12.868 4.265 1.00 97.50 93 GLU A C 1
ATOM 733 O O . GLU A 1 93 ? -12.916 -13.100 5.404 1.00 97.50 93 GLU A O 1
ATOM 738 N N . MET A 1 94 ? -12.760 -11.710 3.646 1.00 96.56 94 MET A N 1
ATOM 739 C CA . MET A 1 94 ? -13.529 -10.598 4.224 1.00 96.56 94 MET A CA 1
ATOM 740 C C . MET A 1 94 ? -14.650 -10.117 3.287 1.00 96.56 94 MET A C 1
ATOM 742 O O . MET A 1 94 ? -15.163 -9.012 3.430 1.00 96.56 94 MET A O 1
ATOM 746 N N . GLY A 1 95 ? -15.027 -10.929 2.291 1.00 94.19 95 GLY A N 1
ATOM 747 C CA . GLY A 1 95 ? -15.931 -10.518 1.203 1.00 94.19 95 GLY A CA 1
ATOM 748 C C . GLY A 1 95 ? -15.249 -9.692 0.102 1.00 94.19 95 GLY A C 1
ATOM 749 O O . GLY A 1 95 ? -15.917 -9.111 -0.755 1.00 94.19 95 GLY A O 1
ATOM 750 N N . ASN A 1 96 ? -13.919 -9.640 0.126 1.00 96.69 96 ASN A N 1
ATOM 751 C CA . ASN A 1 96 ? -13.054 -9.038 -0.880 1.00 96.69 96 ASN A CA 1
ATOM 752 C C . ASN A 1 96 ? -12.854 -9.958 -2.093 1.00 96.69 96 ASN A C 1
ATOM 754 O O . ASN A 1 96 ? -12.723 -11.170 -1.970 1.00 96.69 96 ASN A O 1
ATOM 758 N N . LYS A 1 97 ? -12.754 -9.370 -3.281 1.00 95.94 97 LYS A N 1
ATOM 759 C CA . LYS A 1 97 ? -12.550 -10.060 -4.566 1.00 95.94 97 LYS A CA 1
ATOM 760 C C . LYS A 1 97 ? -11.091 -10.051 -5.015 1.00 95.94 97 LYS A C 1
ATOM 762 O O . LYS A 1 97 ? -10.763 -10.614 -6.061 1.00 95.94 97 LYS A O 1
ATOM 767 N N . TRP A 1 98 ? -10.232 -9.359 -4.276 1.00 97.12 98 TRP A N 1
ATOM 768 C CA . TRP A 1 98 ? -8.816 -9.192 -4.574 1.00 97.12 98 TRP A CA 1
ATOM 769 C C . TRP A 1 98 ? -7.971 -9.786 -3.461 1.00 97.12 98 TRP A C 1
ATOM 771 O O . TRP A 1 98 ? -8.319 -9.674 -2.293 1.00 97.12 98 TRP A O 1
ATOM 781 N N . ASN A 1 99 ? -6.831 -10.373 -3.813 1.00 97.69 99 ASN A N 1
ATOM 782 C CA . ASN A 1 99 ? -5.807 -10.661 -2.820 1.00 97.69 99 ASN A CA 1
ATOM 783 C C . ASN A 1 99 ? -5.132 -9.354 -2.416 1.00 97.69 99 ASN A C 1
ATOM 785 O O . ASN A 1 99 ? -4.760 -8.561 -3.289 1.00 97.69 99 ASN A O 1
ATOM 789 N N . TYR A 1 100 ? -4.907 -9.190 -1.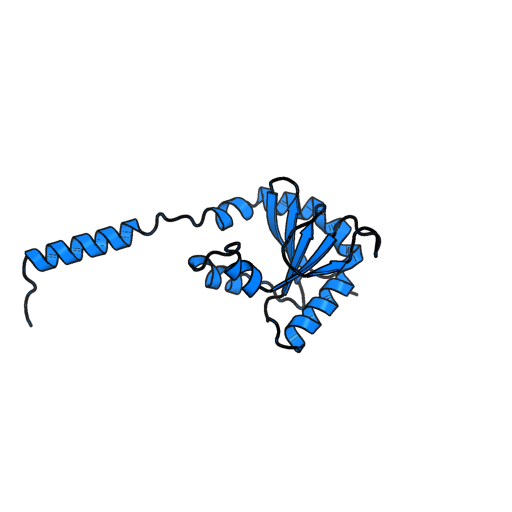117 1.00 98.31 100 TYR A N 1
ATOM 790 C CA . TYR A 1 100 ? -4.113 -8.108 -0.558 1.00 98.31 100 TYR A CA 1
ATOM 791 C C . TYR A 1 100 ? -2.856 -8.685 0.082 1.00 98.31 100 TYR A C 1
ATOM 793 O O . TYR A 1 100 ? -2.913 -9.549 0.961 1.00 98.31 100 TYR A O 1
ATOM 801 N N . ARG A 1 101 ? -1.700 -8.213 -0.378 1.00 98.50 101 ARG A N 1
ATOM 802 C CA . ARG A 1 101 ? -0.387 -8.626 0.124 1.00 98.50 101 ARG A CA 1
ATOM 803 C C . ARG A 1 101 ? 0.305 -7.443 0.783 1.00 98.50 101 ARG A C 1
ATOM 805 O O . ARG A 1 101 ? 0.249 -6.339 0.255 1.00 98.50 101 ARG A O 1
ATOM 812 N N . ALA A 1 102 ? 0.966 -7.666 1.910 1.00 98.38 102 ALA A N 1
ATOM 813 C CA . ALA A 1 102 ? 1.788 -6.662 2.569 1.00 98.38 102 ALA A CA 1
ATOM 814 C C . ALA A 1 102 ? 3.209 -6.682 1.996 1.00 98.38 102 ALA A C 1
ATOM 816 O O . ALA A 1 102 ? 3.844 -7.733 1.923 1.00 98.38 102 ALA A O 1
ATOM 817 N N . SER A 1 103 ? 3.696 -5.513 1.606 1.00 98.38 103 SER A N 1
ATOM 818 C CA . SER A 1 103 ? 5.033 -5.266 1.077 1.00 98.38 103 SER A CA 1
ATOM 819 C C . SER A 1 103 ? 5.579 -3.971 1.679 1.00 98.38 103 SER A C 1
ATOM 821 O O . SER A 1 103 ? 4.866 -3.213 2.343 1.00 98.38 103 SER A O 1
ATOM 823 N N . LEU A 1 104 ? 6.859 -3.708 1.446 1.00 97.75 104 LEU A N 1
ATOM 824 C CA . LEU A 1 104 ? 7.553 -2.512 1.918 1.00 97.75 104 LEU A CA 1
ATOM 825 C C . LEU A 1 104 ? 8.186 -1.777 0.736 1.00 97.75 104 LEU A C 1
ATOM 827 O O . LEU A 1 104 ? 8.465 -2.390 -0.294 1.00 97.75 104 LEU A O 1
ATOM 831 N N . PHE A 1 105 ? 8.453 -0.483 0.903 1.00 96.81 105 PHE A N 1
ATOM 832 C CA . PHE A 1 105 ? 9.168 0.324 -0.091 1.00 96.81 105 PHE A CA 1
ATOM 833 C C . PHE A 1 105 ? 10.480 -0.316 -0.565 1.00 96.81 105 PHE A C 1
ATOM 835 O O . PHE A 1 105 ? 10.728 -0.388 -1.766 1.00 96.81 105 PHE A O 1
ATOM 842 N N . ASP A 1 106 ? 11.279 -0.853 0.358 1.00 96.38 106 ASP A N 1
ATOM 843 C CA . ASP A 1 106 ? 12.570 -1.460 0.021 1.00 96.38 106 ASP A CA 1
ATOM 844 C C . ASP A 1 106 ? 12.425 -2.655 -0.934 1.00 96.38 106 ASP A C 1
ATOM 846 O O . ASP A 1 106 ? 13.265 -2.839 -1.810 1.00 96.38 106 ASP A O 1
ATOM 850 N N . GLU A 1 107 ? 11.345 -3.439 -0.822 1.00 96.94 107 GLU A N 1
ATOM 851 C CA . GLU A 1 107 ? 11.061 -4.537 -1.755 1.00 96.94 107 GLU A CA 1
ATOM 852 C C . GLU A 1 107 ? 10.772 -4.004 -3.167 1.00 96.94 107 GLU A C 1
ATOM 854 O O . GLU A 1 107 ? 11.198 -4.604 -4.152 1.00 96.94 107 GLU A O 1
ATOM 859 N N . PHE A 1 108 ? 10.090 -2.862 -3.281 1.00 96.38 108 PHE A N 1
ATOM 860 C CA . PHE A 1 108 ? 9.797 -2.233 -4.570 1.00 96.38 108 PHE A CA 1
ATOM 861 C C . PHE A 1 108 ? 11.047 -1.656 -5.237 1.00 96.38 108 PHE A C 1
ATOM 863 O O . PHE A 1 108 ? 11.184 -1.779 -6.451 1.00 96.38 108 PHE A O 1
ATOM 870 N N . VAL A 1 109 ? 11.974 -1.091 -4.460 1.00 95.56 109 VAL A N 1
ATOM 871 C CA . VAL A 1 109 ? 13.276 -0.640 -4.978 1.00 95.56 109 VAL A CA 1
ATOM 872 C C . VAL A 1 109 ? 14.135 -1.835 -5.396 1.00 95.56 109 VAL A C 1
ATOM 874 O O . VAL A 1 109 ? 14.642 -1.865 -6.510 1.00 95.56 109 VAL A O 1
ATOM 877 N N . GLN A 1 110 ? 14.244 -2.867 -4.551 1.00 94.94 110 GLN A N 1
ATOM 878 C CA . GLN A 1 110 ? 15.035 -4.073 -4.851 1.00 94.94 110 GLN A CA 1
ATOM 879 C C . GLN A 1 110 ? 14.549 -4.828 -6.092 1.00 94.94 110 GLN A C 1
ATOM 881 O O . GLN A 1 110 ? 15.330 -5.513 -6.746 1.00 94.94 110 GLN A O 1
ATOM 886 N N . ARG A 1 111 ? 13.252 -4.740 -6.391 1.00 93.38 111 ARG A N 1
ATOM 887 C CA . ARG A 1 111 ? 12.632 -5.347 -7.573 1.00 93.38 111 ARG A CA 1
ATOM 888 C C . ARG A 1 111 ? 12.587 -4.412 -8.780 1.00 93.38 111 ARG A C 1
ATOM 890 O O . ARG A 1 111 ? 11.948 -4.774 -9.762 1.00 93.38 111 ARG A O 1
ATOM 897 N N . GLU A 1 112 ? 13.201 -3.232 -8.686 1.00 93.06 112 GLU A N 1
ATOM 898 C CA . GLU A 1 112 ? 13.232 -2.209 -9.741 1.00 93.06 112 GLU A CA 1
ATOM 899 C C . GLU A 1 112 ? 11.828 -1.732 -10.172 1.00 93.06 112 GLU A C 1
ATOM 901 O O . GLU A 1 112 ? 11.634 -1.198 -11.260 1.00 93.06 112 GLU A O 1
ATOM 906 N N . LEU A 1 113 ? 10.824 -1.890 -9.298 1.00 90.44 113 LEU A N 1
ATOM 907 C CA . LEU A 1 113 ? 9.470 -1.352 -9.493 1.00 90.44 113 LEU A CA 1
ATOM 908 C C . LEU A 1 113 ? 9.411 0.148 -9.182 1.00 90.44 113 LEU A C 1
ATOM 910 O O . LEU A 1 113 ? 8.523 0.853 -9.656 1.00 90.44 113 LEU A O 1
ATOM 914 N N . ILE A 1 114 ? 10.353 0.625 -8.367 1.00 92.19 114 ILE A N 1
ATOM 915 C CA . ILE A 1 114 ? 10.661 2.039 -8.172 1.00 92.19 114 ILE A CA 1
ATOM 916 C C . ILE A 1 114 ? 12.134 2.206 -8.537 1.00 92.19 114 ILE A C 1
ATOM 918 O O . ILE A 1 114 ? 13.002 1.663 -7.853 1.00 92.19 114 ILE A O 1
ATOM 922 N N . GLY A 1 115 ? 12.404 2.936 -9.620 1.00 90.31 115 GLY A N 1
ATOM 923 C CA . GLY A 1 115 ? 13.769 3.231 -10.054 1.00 90.31 115 GLY A CA 1
ATOM 924 C C . GLY A 1 115 ? 14.515 4.106 -9.046 1.00 90.31 115 GLY A C 1
ATOM 925 O O . GLY A 1 115 ? 13.902 4.930 -8.362 1.00 90.31 115 GLY A O 1
ATOM 926 N N . GLU A 1 116 ? 15.838 3.942 -8.970 1.00 89.62 116 GLU A N 1
ATOM 927 C CA . GLU A 1 116 ? 16.693 4.646 -8.001 1.00 89.62 116 GLU A CA 1
ATOM 928 C C . GLU A 1 116 ? 16.532 6.172 -8.073 1.00 89.62 116 GLU A C 1
ATOM 930 O O . GLU A 1 116 ? 16.379 6.827 -7.041 1.00 89.62 116 GLU A O 1
ATOM 935 N N . ASP A 1 117 ? 16.447 6.721 -9.287 1.00 91.00 117 ASP A N 1
ATOM 936 C CA . ASP A 1 117 ? 16.289 8.160 -9.543 1.00 91.00 117 ASP A CA 1
ATOM 937 C C . ASP A 1 117 ? 14.945 8.732 -9.059 1.00 91.00 117 ASP A C 1
ATOM 939 O O . ASP A 1 117 ? 14.778 9.945 -8.935 1.00 91.00 117 ASP A O 1
ATOM 943 N N . SER A 1 118 ? 13.980 7.864 -8.756 1.00 89.56 118 SER A N 1
ATOM 944 C CA . SER A 1 118 ? 12.626 8.244 -8.354 1.00 89.56 118 SER A CA 1
ATOM 945 C C . SER A 1 118 ? 12.326 7.967 -6.883 1.00 89.56 118 SER A C 1
ATOM 947 O O . SER A 1 118 ? 11.218 8.239 -6.418 1.00 89.56 118 SER A O 1
ATOM 949 N N . ILE A 1 119 ? 13.308 7.468 -6.127 1.00 91.94 119 ILE A N 1
ATOM 950 C CA . ILE A 1 119 ? 13.181 7.170 -4.694 1.00 91.94 119 ILE A CA 1
ATOM 951 C C . ILE A 1 119 ? 12.775 8.412 -3.899 1.00 91.94 119 ILE A C 1
ATOM 953 O O . ILE A 1 119 ? 11.851 8.348 -3.087 1.00 91.94 119 ILE A O 1
ATOM 957 N N . GLU A 1 120 ? 13.469 9.532 -4.109 1.00 93.56 120 GLU A N 1
ATOM 958 C CA . GLU A 1 120 ? 13.215 10.770 -3.365 1.00 93.56 120 GLU A CA 1
ATOM 959 C C . GLU A 1 120 ? 11.820 11.309 -3.682 1.00 93.56 120 GLU A C 1
ATOM 961 O O . GLU A 1 120 ? 11.013 11.501 -2.773 1.00 93.56 120 GLU A O 1
ATOM 966 N N . LEU A 1 121 ? 11.496 11.423 -4.973 1.00 89.50 121 LEU A N 1
ATOM 967 C CA . LEU A 1 121 ? 10.193 11.890 -5.436 1.00 89.50 121 LEU A CA 1
ATOM 968 C C . LEU A 1 121 ? 9.048 11.007 -4.921 1.00 89.50 121 LEU A C 1
ATOM 970 O O . LEU A 1 121 ? 8.015 11.520 -4.489 1.00 89.50 121 LEU A O 1
ATOM 974 N N . TRP A 1 12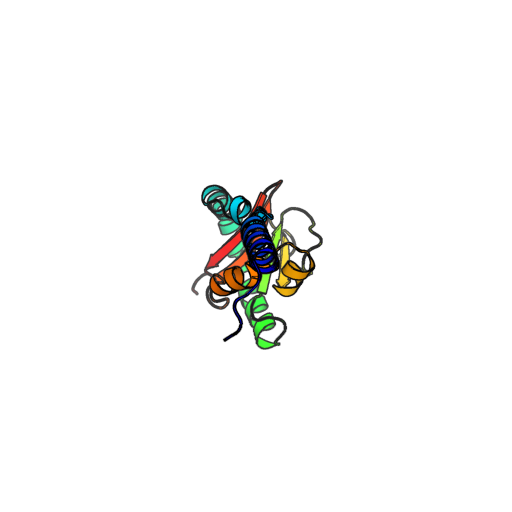2 ? 9.211 9.682 -4.939 1.00 93.94 122 TRP A N 1
ATOM 975 C CA . TRP A 1 122 ? 8.196 8.763 -4.428 1.00 93.94 122 TRP A CA 1
ATOM 976 C C . TRP A 1 122 ? 7.968 8.972 -2.927 1.00 93.94 122 TRP A C 1
ATOM 978 O O . TRP A 1 122 ? 6.820 9.058 -2.492 1.00 93.94 122 TRP A O 1
ATOM 988 N N . LYS A 1 123 ? 9.044 9.118 -2.139 1.00 93.69 123 LYS A N 1
ATOM 989 C CA . LYS A 1 123 ? 8.958 9.362 -0.689 1.00 93.69 123 LYS A CA 1
ATOM 990 C C . LYS A 1 123 ? 8.308 10.704 -0.365 1.00 93.69 123 LYS A C 1
ATOM 992 O O . LYS A 1 123 ? 7.491 10.761 0.549 1.00 93.69 123 LYS A O 1
ATOM 997 N N . GLU A 1 124 ? 8.624 11.759 -1.113 1.00 93.12 124 GLU A N 1
ATOM 998 C CA . GLU A 1 124 ? 8.002 13.082 -0.953 1.00 93.12 124 GLU A CA 1
ATOM 999 C C . GLU A 1 124 ? 6.496 13.063 -1.239 1.00 93.12 124 GLU A C 1
ATOM 1001 O O . GLU A 1 124 ? 5.729 13.784 -0.600 1.00 93.12 124 GLU A O 1
ATOM 1006 N N . ASN A 1 125 ? 6.062 12.217 -2.175 1.00 92.50 125 ASN A N 1
ATOM 1007 C CA . ASN A 1 125 ? 4.655 12.067 -2.548 1.00 92.50 125 ASN A CA 1
ATOM 1008 C C . ASN A 1 125 ? 3.922 10.973 -1.756 1.00 92.50 125 ASN A C 1
ATOM 1010 O O . ASN A 1 125 ? 2.717 10.775 -1.949 1.00 92.50 125 ASN A O 1
ATOM 1014 N N . PHE A 1 126 ? 4.611 10.263 -0.859 1.00 95.25 126 PHE A N 1
ATOM 1015 C CA . PHE A 1 126 ? 3.988 9.237 -0.040 1.00 95.25 126 PHE A CA 1
ATOM 1016 C C . PHE A 1 126 ? 3.013 9.868 0.954 1.00 95.25 126 PHE A C 1
ATOM 1018 O O . PHE A 1 126 ? 3.377 10.696 1.792 1.00 95.25 126 PHE A O 1
ATOM 1025 N N . LYS A 1 127 ? 1.738 9.475 0.873 1.00 96.06 127 LYS A N 1
ATOM 1026 C CA . LYS A 1 127 ? 0.718 9.996 1.786 1.00 96.06 127 LYS A CA 1
ATOM 1027 C C . LYS A 1 127 ? 0.872 9.393 3.177 1.00 96.06 127 LYS A C 1
ATOM 1029 O O . LYS A 1 127 ? 1.300 8.255 3.336 1.00 96.06 127 LYS A O 1
ATOM 1034 N N . LYS A 1 128 ? 0.451 10.148 4.193 1.00 97.44 128 LYS A N 1
ATOM 1035 C CA . LYS A 1 128 ? 0.473 9.706 5.592 1.00 97.44 128 LYS A CA 1
ATOM 1036 C C . LYS A 1 128 ? -0.228 8.356 5.748 1.00 97.44 128 LYS A C 1
ATOM 1038 O O . LYS A 1 128 ? -1.434 8.253 5.535 1.00 97.44 128 LYS A O 1
ATOM 1043 N N . ALA A 1 129 ? 0.517 7.348 6.184 1.00 97.06 129 ALA A N 1
ATOM 1044 C CA . ALA A 1 129 ? 0.025 5.976 6.254 1.00 97.06 129 ALA A CA 1
ATOM 1045 C C . ALA A 1 129 ? -0.936 5.695 7.431 1.00 97.06 129 ALA A C 1
ATOM 1047 O O . ALA A 1 129 ? -1.454 4.585 7.546 1.00 97.06 129 ALA A O 1
ATOM 1048 N N . ASP A 1 130 ? -1.180 6.679 8.303 1.00 95.81 130 ASP A N 1
ATOM 1049 C CA . ASP A 1 130 ? -2.278 6.658 9.284 1.00 95.81 130 ASP A CA 1
ATOM 1050 C C . ASP A 1 130 ? -3.628 7.055 8.656 1.00 95.81 130 ASP A C 1
ATOM 1052 O O . ASP A 1 130 ? -4.683 6.633 9.128 1.00 95.81 130 ASP A O 1
ATOM 1056 N N . GLU A 1 131 ? -3.591 7.854 7.584 1.00 96.75 131 GLU A N 1
ATOM 1057 C CA . GLU A 1 131 ? -4.769 8.419 6.913 1.00 96.75 131 GLU A CA 1
ATOM 1058 C C . GLU A 1 131 ? -5.075 7.689 5.592 1.00 96.75 131 GLU A C 1
ATOM 1060 O O . GLU A 1 131 ? -6.239 7.517 5.240 1.00 96.75 131 GLU A O 1
ATOM 1065 N N . TYR A 1 132 ? -4.048 7.217 4.874 1.00 97.75 132 TYR A N 1
ATOM 1066 C CA . TYR A 1 132 ? -4.173 6.591 3.555 1.00 97.75 132 TYR A CA 1
ATOM 1067 C C . TYR A 1 132 ? -3.497 5.219 3.494 1.00 97.75 132 TYR A C 1
ATOM 1069 O O . TYR A 1 132 ? -2.389 5.027 3.996 1.00 97.75 132 TYR A O 1
ATOM 1077 N N . ALA A 1 133 ? -4.116 4.283 2.781 1.00 98.00 133 ALA A N 1
ATOM 1078 C CA . ALA A 1 133 ? -3.451 3.085 2.289 1.00 98.00 133 ALA A CA 1
ATOM 1079 C C . ALA A 1 133 ? -2.717 3.397 0.980 1.00 98.00 133 ALA A C 1
ATOM 1081 O O . ALA A 1 133 ? -3.327 3.910 0.042 1.00 98.00 133 ALA A O 1
ATOM 1082 N N . CYS A 1 134 ? -1.430 3.052 0.898 1.00 97.88 134 CYS A N 1
ATOM 1083 C CA . CYS A 1 134 ? -0.698 2.991 -0.365 1.00 97.88 134 CYS A CA 1
ATOM 1084 C C . CYS A 1 134 ? -0.933 1.615 -0.995 1.00 97.88 134 CYS A C 1
ATOM 1086 O O . CYS A 1 134 ? -0.448 0.605 -0.479 1.00 97.88 134 CYS A O 1
ATOM 1088 N N . LEU A 1 135 ? -1.704 1.565 -2.077 1.00 97.50 135 LEU A N 1
ATOM 1089 C CA . LEU A 1 135 ? -1.959 0.351 -2.839 1.00 97.50 135 LEU A CA 1
ATOM 1090 C C . LEU A 1 135 ? -1.098 0.321 -4.098 1.00 97.50 135 LEU A C 1
ATOM 1092 O O . LEU A 1 135 ? -1.030 1.308 -4.821 1.00 97.50 135 LEU A O 1
ATOM 1096 N N . PHE A 1 136 ? -0.519 -0.831 -4.410 1.00 96.50 136 PHE A N 1
ATOM 1097 C CA . PHE A 1 136 ? -0.030 -1.142 -5.748 1.00 96.50 136 PHE A CA 1
ATOM 1098 C C . PHE A 1 136 ? -1.024 -2.100 -6.404 1.00 96.50 136 PHE A C 1
ATOM 1100 O O . PHE A 1 136 ? -1.105 -3.277 -6.043 1.00 96.50 136 PHE A O 1
ATOM 1107 N N . VAL A 1 137 ? -1.853 -1.580 -7.306 1.00 95.44 137 VAL A N 1
ATOM 1108 C CA . VAL A 1 137 ? -2.953 -2.337 -7.915 1.00 95.44 137 VAL A CA 1
ATOM 1109 C C . VAL A 1 137 ? -2.455 -2.974 -9.200 1.00 95.44 137 VAL A C 1
ATOM 1111 O O . VAL A 1 137 ? -1.936 -2.268 -10.052 1.00 95.44 137 VAL A O 1
ATOM 1114 N N . VAL A 1 138 ? -2.640 -4.286 -9.358 1.00 92.75 138 VAL A N 1
ATOM 1115 C CA . VAL A 1 138 ? -2.275 -5.034 -10.571 1.00 92.75 138 VAL A CA 1
ATOM 1116 C C . VAL A 1 138 ? -3.536 -5.605 -11.220 1.00 92.75 138 VAL A C 1
ATOM 1118 O O . VAL A 1 138 ? -4.157 -6.536 -10.691 1.00 92.75 138 VAL A O 1
ATOM 1121 N N . HIS A 1 139 ? -3.910 -5.078 -12.388 1.00 89.81 139 HIS A N 1
ATOM 1122 C CA . HIS A 1 139 ? -5.104 -5.467 -13.136 1.00 89.81 139 HIS A CA 1
ATOM 1123 C C . HIS A 1 139 ? -4.815 -5.679 -14.627 1.00 89.81 139 HIS A C 1
ATOM 1125 O O . HIS A 1 139 ? -4.647 -4.729 -15.382 1.00 89.81 139 HIS A O 1
ATOM 1131 N N . GLY A 1 140 ? -4.800 -6.941 -15.071 1.00 86.06 140 GLY A N 1
ATOM 1132 C CA . GLY A 1 140 ? -4.443 -7.265 -16.455 1.00 86.06 140 GLY A CA 1
ATOM 1133 C C . GLY A 1 140 ? -3.014 -6.817 -16.759 1.00 86.06 140 GLY A C 1
ATOM 1134 O O . GLY A 1 140 ? -2.091 -7.251 -16.061 1.00 86.06 140 GLY A O 1
ATOM 1135 N N . ASP A 1 141 ? -2.877 -5.946 -17.757 1.00 83.31 141 ASP A N 1
ATOM 1136 C CA . ASP A 1 141 ? -1.610 -5.340 -18.186 1.00 83.31 141 ASP A CA 1
ATOM 1137 C C . ASP A 1 141 ? -1.328 -3.993 -17.498 1.00 83.31 141 ASP A C 1
ATOM 1139 O O . ASP A 1 141 ? -0.269 -3.404 -17.700 1.00 83.31 141 ASP A O 1
ATOM 1143 N N . PHE A 1 142 ? -2.250 -3.515 -16.657 1.00 84.44 142 PHE A N 1
ATOM 1144 C CA . PHE A 1 142 ? -2.102 -2.269 -15.916 1.00 84.44 142 PHE A CA 1
ATOM 1145 C C . PHE A 1 142 ? -1.608 -2.535 -14.498 1.00 84.44 142 PHE A C 1
ATOM 1147 O O . PHE A 1 142 ? -2.112 -3.418 -13.793 1.00 84.44 142 PHE A O 1
ATOM 1154 N N . ALA A 1 143 ? -0.647 -1.729 -14.063 1.00 89.69 143 ALA A N 1
ATOM 1155 C CA . ALA A 1 143 ? -0.246 -1.648 -12.673 1.00 89.69 143 ALA A CA 1
ATOM 1156 C C . ALA A 1 143 ? 0.028 -0.194 -12.293 1.00 89.69 143 ALA A C 1
ATOM 1158 O O . ALA A 1 143 ? 0.528 0.565 -13.117 1.00 89.69 143 ALA A O 1
ATOM 1159 N N . GLY A 1 144 ? -0.301 0.191 -11.064 1.00 91.44 144 GLY A N 1
ATOM 1160 C CA . GLY A 1 144 ? -0.127 1.571 -10.625 1.00 91.44 144 GLY A CA 1
ATOM 1161 C C . GLY A 1 144 ? -0.262 1.744 -9.122 1.00 91.44 144 GLY A C 1
ATOM 1162 O O . GLY A 1 144 ? -0.890 0.932 -8.432 1.00 91.44 144 GLY A O 1
ATOM 1163 N N . PHE A 1 145 ? 0.353 2.814 -8.620 1.00 93.31 145 PHE A N 1
ATOM 1164 C CA . PHE A 1 145 ? 0.217 3.225 -7.231 1.00 93.31 145 PHE A CA 1
ATOM 1165 C C . PHE A 1 145 ? -1.046 4.034 -7.040 1.00 93.31 145 PHE A C 1
ATOM 1167 O O . PHE A 1 145 ? -1.315 4.984 -7.769 1.00 93.31 145 PHE A O 1
ATOM 1174 N N . VAL A 1 146 ? -1.785 3.707 -5.990 1.00 93.44 146 VAL A N 1
ATOM 1175 C CA . VAL A 1 146 ? -2.992 4.428 -5.661 1.00 93.44 146 VAL A CA 1
ATOM 1176 C C . VAL A 1 146 ? -3.145 4.618 -4.167 1.00 93.44 146 VAL A C 1
ATOM 1178 O O . VAL A 1 146 ? -2.871 3.717 -3.383 1.00 93.44 146 VAL A O 1
ATOM 1181 N N . TYR A 1 147 ? -3.611 5.799 -3.769 1.00 94.81 147 TYR A N 1
ATOM 1182 C CA . TYR A 1 147 ? -3.820 6.132 -2.367 1.00 94.81 147 TYR A CA 1
ATOM 1183 C C . TYR A 1 147 ? -5.301 6.254 -2.044 1.00 94.81 147 TYR A C 1
ATOM 1185 O O . TYR A 1 147 ? -5.952 7.191 -2.512 1.00 94.81 147 TYR A O 1
ATOM 1193 N N . ILE A 1 148 ? -5.802 5.361 -1.193 1.00 95.12 148 ILE A N 1
ATOM 1194 C CA . ILE A 1 148 ? -7.193 5.380 -0.725 1.00 95.12 148 ILE A CA 1
ATOM 1195 C C . ILE A 1 148 ? -7.211 5.811 0.738 1.00 95.12 148 ILE A C 1
ATOM 1197 O O . ILE A 1 148 ? -6.462 5.230 1.526 1.00 95.12 148 ILE A O 1
ATOM 1201 N N . PRO A 1 149 ? -8.013 6.818 1.124 1.00 96.19 149 PRO A N 1
ATOM 1202 C CA . PRO A 1 149 ? -8.187 7.143 2.532 1.00 96.19 149 PRO A CA 1
ATOM 1203 C C . PRO A 1 149 ? -8.829 5.959 3.259 1.00 96.19 149 PRO A C 1
ATOM 1205 O O . PRO A 1 149 ? -9.750 5.330 2.731 1.00 96.19 149 PRO A O 1
ATOM 1208 N N . TYR A 1 150 ? -8.359 5.652 4.465 1.00 96.00 150 TYR A N 1
ATOM 1209 C CA . TYR A 1 150 ? -9.088 4.721 5.322 1.00 96.00 150 TYR A CA 1
ATOM 1210 C C . TYR A 1 150 ? -10.461 5.318 5.670 1.00 96.00 150 TYR A C 1
ATOM 1212 O O . TYR A 1 150 ? -10.547 6.538 5.843 1.00 96.00 150 TYR A O 1
ATOM 1220 N N . PRO A 1 151 ? -11.524 4.500 5.775 1.00 91.56 151 PRO A N 1
ATOM 1221 C CA . PRO A 1 151 ? -12.799 4.960 6.305 1.00 91.56 151 PRO A CA 1
ATOM 1222 C C . PRO A 1 151 ? -12.609 5.621 7.676 1.00 91.56 151 PRO A C 1
ATOM 1224 O O . PRO A 1 151 ? -11.764 5.197 8.472 1.00 91.56 151 PRO A O 1
ATOM 1227 N N . GLU A 1 152 ? -13.371 6.683 7.921 1.00 82.25 152 GLU A N 1
ATOM 1228 C CA . GLU A 1 152 ? -13.554 7.206 9.273 1.00 82.25 152 GLU A CA 1
ATOM 1229 C C . GLU A 1 152 ? -14.567 6.313 10.004 1.00 82.25 152 GLU A C 1
ATOM 1231 O O . GLU A 1 152 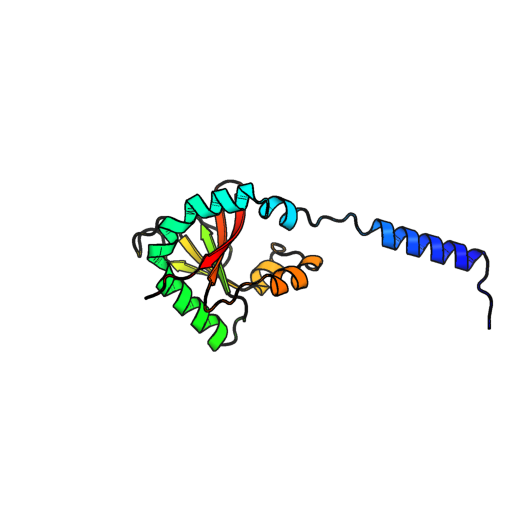? -15.507 5.822 9.371 1.00 82.25 152 GLU A O 1
ATOM 1236 N N . ASP A 1 153 ? -14.336 6.088 11.300 1.00 62.00 153 ASP A N 1
ATOM 1237 C CA . ASP A 1 153 ? -15.245 5.340 12.184 1.00 62.00 153 ASP A CA 1
ATOM 1238 C C . ASP A 1 153 ? -16.612 6.036 12.343 1.00 62.00 153 ASP A C 1
ATOM 1240 O O . ASP A 1 153 ? -16.644 7.288 12.447 1.00 62.00 153 ASP A O 1
#

Organism: NCBI:txid1469603

pLDDT: mean 83.77, std 19.22, range [34.31, 98.56]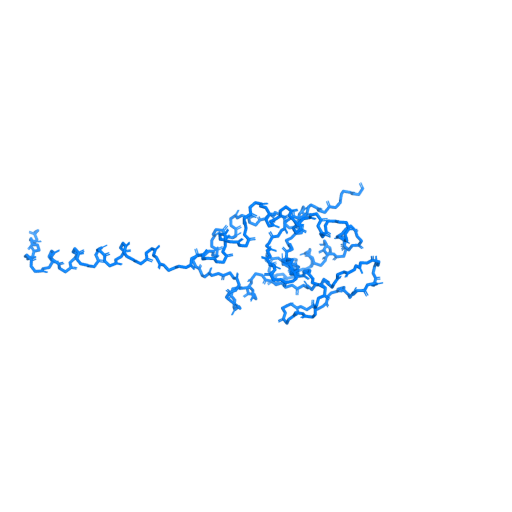

Radius of gyration: 20.72 Å; chains: 1; bounding box: 62×46×40 Å

Foldseek 3Di:
DDDDDPVVVVVVVVVVVVVVVVVPDDPPLACVLVPVVNQVVLCVVCVVLCLLCLVVLLVVLVVCVVVPVAQFKEKEWALDDDPAAAFDDDAPNRVHNTTIHIHGPVSCPVVCVQDPVCSVVCVVPRDRSNFWHFYFYDDDPHTHTYIDGRDDD

Secondary structure (DSSP, 8-state):
-PPPPHHHHHHHHHHHHHHHHTT-S--HHHHHHT-HHHHHHHHHHHHHHHTTTHHHHHHHHHHHHHTTS-SSEEEEEESS--SSSEEEE-TTSSS-SSEEEEEEHHHHHHTTSS-GGGHHHHHHTPPPTTTEEEEEEEETTEEEEEEEEPPP-

Sequence (153 aa):
MTRLSPTENRKLNTVNQLLMINHSNENVLLDDANSYDVNKELMGIISSDFVNVADTLKEASYQIRKRGFSDFPIFVASRRDVPIGQLLIGVDEMGNKWNYRASLFDEFVQRELIGEDSIELWKENFKKADEYACLFVVHGDFAGFVYIPYPED